Protein AF-A0A967BJG4-F1 (afdb_monomer_lite)

Secondary structure (DSSP, 8-state):
--HHHHHHHHHHHHHHHHHHHHHTTS-HHHHHHHHHHHHHHHHHHHHHSPP------S----S----

Radius of gyration: 21.89 Å; chains: 1; bounding box: 59×21×53 Å

Sequence (67 aa):
MNWILILLYALFFGFLTAYIAERKGYNSYSWFWLGILLGFIATGILIVQPSKTKQKPINDLPTTLNK

Structure (mmCIF, N/CA/C/O backbone):
data_AF-A0A967BJG4-F1
#
_entry.id   AF-A0A967BJG4-F1
#
loop_
_atom_site.group_PDB
_atom_site.id
_atom_site.type_symbol
_atom_site.label_atom_id
_atom_site.label_alt_id
_atom_site.label_comp_id
_atom_site.label_asym_id
_atom_site.label_entity_id
_atom_site.label_seq_id
_atom_site.pdbx_PDB_ins_code
_atom_site.Cartn_x
_atom_site.Cartn_y
_atom_site.Cartn_z
_atom_site.occupancy
_atom_site.B_iso_or_equiv
_atom_site.auth_seq_id
_atom_site.auth_comp_id
_atom_site.auth_asym_id
_atom_site.auth_atom_id
_atom_site.pdbx_PDB_model_num
ATOM 1 N N . MET A 1 1 ? 16.485 -4.216 -7.818 1.00 62.19 1 MET A N 1
ATOM 2 C CA . MET A 1 1 ? 15.309 -3.402 -7.445 1.00 62.19 1 MET A CA 1
ATOM 3 C C . MET A 1 1 ? 15.125 -3.541 -5.942 1.00 62.19 1 MET A C 1
ATOM 5 O O . MET A 1 1 ? 14.918 -4.658 -5.487 1.00 62.19 1 MET A O 1
ATOM 9 N N . ASN A 1 2 ? 15.324 -2.479 -5.158 1.00 72.44 2 ASN A N 1
ATOM 10 C CA . ASN A 1 2 ? 15.229 -2.567 -3.696 1.00 72.44 2 ASN A CA 1
ATOM 11 C C . ASN A 1 2 ? 13.755 -2.629 -3.275 1.00 72.44 2 ASN A C 1
ATOM 13 O O . ASN A 1 2 ? 13.149 -1.608 -2.963 1.00 72.44 2 ASN A O 1
ATOM 17 N N . TRP A 1 3 ? 13.191 -3.836 -3.255 1.00 74.25 3 TRP A N 1
ATOM 18 C CA . TRP A 1 3 ? 11.815 -4.113 -2.823 1.00 74.25 3 TRP A CA 1
ATOM 19 C C . TRP A 1 3 ? 11.513 -3.611 -1.401 1.00 74.25 3 TRP A C 1
ATOM 21 O O . TRP A 1 3 ? 10.382 -3.237 -1.110 1.00 74.25 3 TRP A O 1
ATOM 31 N N . ILE A 1 4 ? 12.542 -3.503 -0.551 1.00 84.62 4 ILE A N 1
ATOM 32 C CA . ILE A 1 4 ? 12.461 -2.891 0.784 1.00 84.62 4 ILE A CA 1
ATOM 33 C C . ILE A 1 4 ? 11.908 -1.459 0.734 1.00 84.62 4 ILE A C 1
ATOM 35 O O . ILE A 1 4 ? 11.089 -1.098 1.573 1.00 84.62 4 ILE A O 1
ATOM 39 N N . LEU A 1 5 ? 12.322 -0.644 -0.244 1.00 81.50 5 LEU A N 1
ATOM 40 C CA . LEU A 1 5 ? 11.902 0.761 -0.324 1.00 81.50 5 LEU A CA 1
ATOM 41 C C . LEU A 1 5 ? 10.419 0.874 -0.676 1.00 81.50 5 LEU A C 1
ATOM 43 O O . LEU A 1 5 ? 9.718 1.717 -0.130 1.00 81.50 5 LEU A O 1
ATOM 47 N N . ILE A 1 6 ? 9.950 -0.012 -1.554 1.00 79.00 6 ILE A N 1
ATOM 48 C CA . ILE A 1 6 ? 8.549 -0.115 -1.971 1.00 79.00 6 ILE A CA 1
ATOM 49 C C . ILE A 1 6 ? 7.671 -0.541 -0.798 1.00 79.00 6 ILE A C 1
ATOM 51 O O . ILE A 1 6 ? 6.641 0.082 -0.544 1.00 79.00 6 ILE A O 1
ATOM 55 N N . LEU A 1 7 ? 8.108 -1.555 -0.046 1.00 83.88 7 LEU A N 1
ATOM 56 C CA . LEU A 1 7 ? 7.384 -2.021 1.130 1.00 83.88 7 LEU A CA 1
ATOM 57 C C . LEU A 1 7 ? 7.293 -0.917 2.193 1.00 83.88 7 LEU A C 1
ATOM 59 O O . LEU A 1 7 ? 6.219 -0.681 2.738 1.00 83.88 7 LEU A O 1
ATOM 63 N N . LEU A 1 8 ? 8.396 -0.201 2.437 1.00 88.31 8 LEU A N 1
ATOM 64 C CA . LEU A 1 8 ? 8.450 0.888 3.411 1.00 88.31 8 LEU A CA 1
ATOM 65 C C . LEU A 1 8 ? 7.559 2.073 3.003 1.00 88.31 8 LEU A C 1
ATOM 67 O O . LEU A 1 8 ? 6.853 2.616 3.849 1.00 88.31 8 LEU A O 1
ATOM 71 N N . TYR A 1 9 ? 7.533 2.432 1.714 1.00 83.44 9 TYR A N 1
ATOM 72 C CA . TYR A 1 9 ? 6.647 3.477 1.186 1.00 83.44 9 TYR A CA 1
ATOM 73 C C . TYR A 1 9 ? 5.168 3.108 1.325 1.00 83.44 9 TYR A C 1
ATOM 75 O O . TYR A 1 9 ? 4.369 3.932 1.772 1.00 83.44 9 TYR A O 1
ATOM 83 N N . ALA A 1 10 ? 4.802 1.873 0.970 1.00 84.62 10 ALA A N 1
ATOM 84 C CA . ALA A 1 10 ? 3.428 1.396 1.091 1.00 84.62 10 ALA A CA 1
ATOM 85 C C . ALA A 1 10 ? 2.969 1.364 2.556 1.00 84.62 10 ALA A C 1
ATOM 87 O O . ALA A 1 10 ? 1.865 1.817 2.862 1.00 84.62 10 ALA A O 1
ATOM 88 N 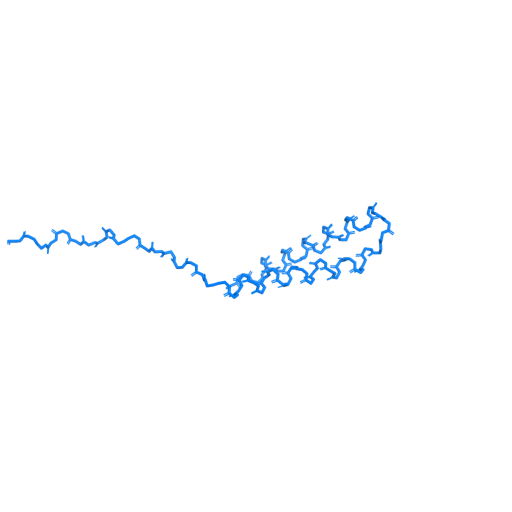N . LEU A 1 11 ? 3.830 0.903 3.473 1.00 88.25 11 LEU A N 1
ATOM 89 C CA . LEU A 1 11 ? 3.531 0.904 4.906 1.00 88.25 11 LEU A CA 1
ATOM 90 C C . LEU A 1 11 ? 3.377 2.330 5.446 1.00 88.25 11 LEU A C 1
ATOM 92 O O . LEU A 1 11 ? 2.435 2.603 6.186 1.00 88.25 11 LEU A O 1
ATOM 96 N N . PHE A 1 12 ? 4.270 3.242 5.053 1.00 89.88 12 PHE A N 1
ATOM 97 C CA . PHE A 1 12 ? 4.224 4.643 5.468 1.00 89.88 12 PHE A CA 1
ATOM 98 C C . PHE A 1 12 ? 2.909 5.312 5.044 1.00 89.88 12 PHE A C 1
ATOM 100 O O . PHE A 1 12 ? 2.237 5.928 5.870 1.00 89.88 12 PHE A O 1
ATOM 107 N N . PHE A 1 13 ? 2.489 5.125 3.789 1.00 87.12 13 PHE A N 1
ATOM 108 C CA . PHE A 1 13 ? 1.204 5.635 3.299 1.00 87.12 13 PHE A CA 1
ATOM 109 C C . PHE A 1 13 ? -0.000 4.957 3.960 1.00 87.12 13 PHE A C 1
ATOM 111 O O . PHE A 1 13 ? -0.976 5.639 4.280 1.00 87.12 13 PHE A O 1
ATOM 118 N N . GLY A 1 14 ? 0.067 3.647 4.209 1.00 89.31 14 GLY A N 1
ATOM 119 C CA . GLY A 1 14 ? -0.943 2.906 4.967 1.00 89.31 14 GLY A CA 1
ATOM 120 C C . GLY A 1 14 ? -1.162 3.495 6.362 1.00 89.31 14 GLY A C 1
ATOM 121 O O . GLY A 1 14 ? -2.284 3.868 6.708 1.00 89.31 14 GLY A O 1
ATOM 122 N N . PHE A 1 15 ? -0.086 3.655 7.138 1.00 90.75 15 PHE A N 1
ATOM 123 C CA . PHE A 1 15 ? -0.141 4.241 8.482 1.00 90.75 15 PHE A CA 1
ATOM 124 C C . PHE A 1 15 ? -0.582 5.705 8.469 1.00 90.75 15 PHE A C 1
ATOM 126 O O . PHE A 1 15 ? -1.406 6.094 9.294 1.00 90.75 15 PHE A O 1
ATOM 133 N N . LEU A 1 16 ? -0.092 6.510 7.521 1.00 91.19 16 LEU A N 1
ATOM 134 C CA . LEU A 1 16 ? -0.484 7.916 7.394 1.00 91.19 16 LEU A CA 1
ATOM 135 C C . LEU A 1 16 ? -1.989 8.054 7.122 1.00 91.19 16 LEU A C 1
ATOM 137 O O . LEU A 1 16 ? -2.667 8.880 7.731 1.00 91.19 16 LEU A O 1
ATOM 141 N N . THR A 1 17 ? -2.521 7.205 6.244 1.00 89.44 17 THR A N 1
ATOM 142 C CA . THR A 1 17 ? -3.944 7.196 5.886 1.00 89.44 17 THR A CA 1
ATOM 143 C C . THR A 1 17 ? -4.809 6.734 7.060 1.00 89.44 17 THR A C 1
ATOM 145 O O . THR A 1 17 ? -5.816 7.371 7.370 1.00 89.44 17 THR A O 1
ATOM 148 N N . ALA A 1 18 ? -4.389 5.677 7.761 1.00 91.00 18 ALA A N 1
ATOM 149 C CA . ALA A 1 18 ? -5.061 5.189 8.963 1.00 91.00 18 ALA A CA 1
ATOM 150 C C . ALA A 1 18 ? -5.075 6.244 10.080 1.00 91.00 18 ALA A C 1
ATOM 152 O O . ALA A 1 18 ? -6.116 6.466 10.691 1.00 91.00 18 ALA A O 1
ATOM 153 N N . TYR A 1 19 ? -3.960 6.951 10.285 1.00 90.94 19 TYR A N 1
ATOM 154 C CA . TYR A 1 19 ? -3.851 8.022 11.278 1.00 90.94 19 TYR A CA 1
ATOM 155 C C . TYR A 1 19 ? -4.816 9.181 10.989 1.00 90.94 19 TYR A C 1
ATOM 157 O O . TYR A 1 19 ? -5.502 9.672 11.886 1.00 90.94 19 TYR A O 1
ATOM 165 N N . ILE A 1 20 ? -4.922 9.609 9.727 1.00 90.19 20 ILE A N 1
ATOM 166 C CA . ILE A 1 20 ? -5.868 10.662 9.322 1.00 90.19 20 ILE A CA 1
ATOM 167 C C . ILE A 1 20 ? -7.320 10.194 9.498 1.00 90.19 20 ILE A C 1
ATOM 169 O O . ILE A 1 20 ? -8.176 10.982 9.908 1.00 90.19 20 ILE A O 1
ATOM 173 N N . ALA A 1 21 ? -7.606 8.928 9.194 1.00 91.00 21 ALA A N 1
ATOM 174 C CA . ALA A 1 21 ? -8.933 8.343 9.353 1.00 91.00 21 ALA A CA 1
ATOM 175 C C . ALA A 1 21 ? -9.350 8.256 10.828 1.00 91.00 21 ALA A C 1
ATOM 177 O O . ALA A 1 21 ? -10.462 8.665 11.166 1.00 91.00 21 ALA A O 1
ATOM 178 N N . GLU A 1 22 ? -8.437 7.824 11.701 1.00 91.00 22 GLU A N 1
ATOM 179 C CA . GLU A 1 22 ? -8.646 7.744 13.149 1.00 91.00 22 GLU A CA 1
ATOM 180 C C . GLU A 1 22 ? -8.994 9.114 13.737 1.00 91.00 22 GLU A C 1
ATOM 182 O O . GLU A 1 22 ? -9.981 9.266 14.455 1.00 91.00 22 GLU A O 1
ATOM 187 N N . ARG A 1 23 ? -8.248 10.154 13.341 1.00 90.94 23 ARG A N 1
ATOM 188 C CA . ARG A 1 23 ? -8.504 11.546 13.751 1.00 90.94 23 ARG A CA 1
ATOM 189 C C . ARG A 1 23 ? -9.883 12.059 13.339 1.00 90.94 23 ARG A C 1
ATOM 191 O O . ARG A 1 23 ? -10.403 12.972 13.973 1.00 90.94 23 ARG A O 1
ATOM 198 N N . LYS A 1 24 ? -10.458 11.505 12.274 1.00 88.12 24 LYS A N 1
ATOM 199 C CA . LYS A 1 24 ? -11.786 11.862 11.766 1.00 88.12 24 LYS A CA 1
ATOM 200 C C . LYS A 1 24 ? -12.905 10.965 12.313 1.00 88.12 24 LYS A C 1
ATOM 202 O O . LYS A 1 24 ? -14.056 11.178 11.948 1.00 88.12 24 LYS A O 1
ATOM 207 N N . GLY A 1 25 ? -12.587 9.985 13.163 1.00 89.88 25 GLY A N 1
ATOM 208 C CA . GLY A 1 25 ? -13.556 9.029 13.706 1.00 89.88 25 GLY A CA 1
ATOM 209 C C . GLY A 1 25 ? -13.969 7.923 12.727 1.00 89.88 25 GLY A C 1
ATOM 210 O O . GLY A 1 25 ? -14.979 7.260 12.952 1.00 89.88 25 GLY A O 1
ATOM 211 N N . TYR A 1 26 ? -13.220 7.715 11.638 1.00 90.25 26 TYR A N 1
ATOM 212 C CA . TYR A 1 26 ? -13.433 6.587 10.728 1.00 90.25 26 TYR A CA 1
ATOM 213 C C . TYR A 1 26 ? -12.667 5.344 11.193 1.00 90.25 26 TYR A C 1
ATOM 215 O O . TYR A 1 26 ? -11.718 5.423 11.967 1.00 90.25 26 TYR A O 1
ATOM 223 N N . ASN A 1 27 ? -13.055 4.178 10.671 1.00 88.38 27 ASN A N 1
ATOM 224 C CA . ASN A 1 27 ? -12.371 2.924 10.961 1.00 88.38 27 ASN A CA 1
ATOM 225 C C . ASN A 1 27 ? -10.967 2.904 10.329 1.00 88.38 27 ASN A C 1
ATOM 227 O O . ASN A 1 27 ? -10.818 2.783 9.107 1.00 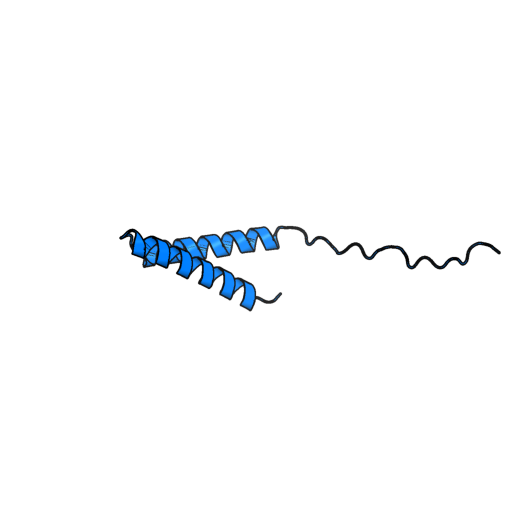88.38 27 ASN A O 1
ATOM 231 N N . SER A 1 28 ? -9.944 2.989 11.179 1.00 87.44 28 SER A N 1
ATOM 232 C CA . SER A 1 28 ? -8.534 3.010 10.790 1.00 87.44 28 SER A CA 1
ATOM 233 C C . SER A 1 28 ? -8.115 1.769 9.997 1.00 87.44 28 SER A C 1
ATOM 235 O O . SER A 1 28 ? -7.272 1.880 9.113 1.00 87.44 28 SER A O 1
ATOM 237 N N . TYR A 1 29 ? -8.722 0.601 10.246 1.00 88.12 29 TYR A N 1
ATOM 238 C CA . TYR A 1 29 ? -8.346 -0.655 9.585 1.00 88.12 29 TYR A CA 1
ATOM 239 C C . TYR A 1 29 ? -8.738 -0.674 8.099 1.00 88.12 29 TYR A C 1
ATOM 241 O O . TYR A 1 29 ? -7.940 -1.051 7.240 1.00 88.12 29 TYR A O 1
ATOM 249 N N . SER A 1 30 ? -9.944 -0.196 7.777 1.00 88.75 30 SER A N 1
ATOM 250 C CA . SER A 1 30 ? -10.404 -0.078 6.386 1.00 88.75 30 SER A CA 1
ATOM 251 C C . SER A 1 30 ? -9.596 0.966 5.613 1.00 88.75 30 SER A C 1
ATOM 253 O O . SER A 1 30 ? -9.239 0.751 4.455 1.00 88.75 30 SER A O 1
ATOM 255 N N . TRP A 1 31 ? -9.261 2.085 6.261 1.00 89.00 31 TRP A N 1
ATOM 256 C CA . TRP A 1 31 ? -8.465 3.150 5.647 1.00 89.00 31 TRP A CA 1
ATOM 257 C C . TRP A 1 31 ? -6.976 2.802 5.520 1.00 89.00 31 TRP A C 1
ATOM 259 O O . TRP A 1 31 ? -6.330 3.246 4.572 1.00 89.00 31 TRP A O 1
ATOM 269 N N . PHE A 1 32 ? -6.444 1.950 6.398 1.00 90.75 32 PHE A N 1
ATOM 270 C CA . PHE A 1 32 ? -5.105 1.374 6.26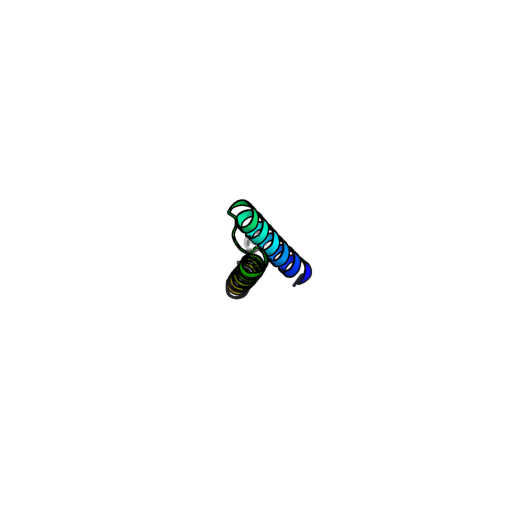4 1.00 90.75 32 PHE A CA 1
ATOM 271 C C . PHE A 1 32 ? -4.973 0.549 4.978 1.00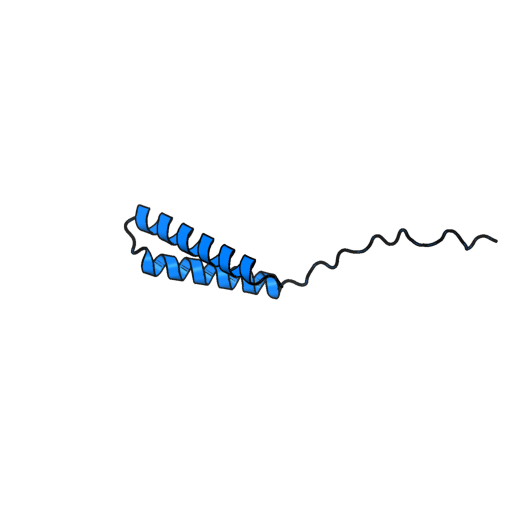 90.75 32 PHE A C 1
ATOM 273 O O . PHE A 1 32 ? -4.038 0.754 4.202 1.00 90.75 32 PHE A O 1
ATOM 280 N N . TRP A 1 33 ? -5.945 -0.332 4.711 1.00 88.00 33 TRP A N 1
ATOM 281 C CA . TRP A 1 33 ? -6.001 -1.121 3.474 1.00 88.00 33 TRP A CA 1
ATOM 282 C C . TRP A 1 33 ? -6.085 -0.238 2.223 1.00 88.00 33 TRP A C 1
ATOM 284 O O . TRP A 1 33 ? -5.425 -0.517 1.224 1.00 88.00 33 TRP A O 1
ATOM 294 N N . LEU A 1 34 ? -6.835 0.863 2.303 1.00 90.00 34 LEU A N 1
ATOM 295 C CA . LEU A 1 34 ? -6.924 1.883 1.253 1.00 90.00 34 LEU A CA 1
ATOM 296 C C . LEU A 1 34 ? -5.570 2.561 0.987 1.00 90.00 34 LEU A C 1
ATOM 298 O O . LEU A 1 34 ? -5.175 2.716 -0.168 1.00 90.00 34 LEU A O 1
ATOM 302 N N . GLY A 1 35 ? -4.833 2.915 2.043 1.00 89.38 35 GLY A N 1
ATOM 303 C CA . GLY A 1 35 ? -3.492 3.493 1.930 1.00 89.38 35 GLY A CA 1
ATOM 304 C C . GLY A 1 35 ? -2.462 2.518 1.346 1.00 89.38 35 GLY A C 1
ATOM 305 O O . GLY A 1 35 ? -1.668 2.910 0.489 1.00 89.38 35 GLY A O 1
ATOM 306 N N . ILE A 1 36 ? -2.509 1.237 1.734 1.00 87.62 36 ILE A N 1
ATOM 307 C CA . ILE A 1 36 ? -1.667 0.187 1.131 1.00 87.62 36 ILE A CA 1
ATOM 308 C C . ILE A 1 36 ? -1.987 0.020 -0.356 1.00 87.62 36 ILE A C 1
ATOM 310 O O . ILE A 1 36 ? -1.069 -0.027 -1.178 1.00 87.62 36 ILE A O 1
ATOM 314 N N . LEU A 1 37 ? -3.273 -0.039 -0.713 1.00 89.31 37 LEU A N 1
ATOM 315 C CA . LEU A 1 37 ? -3.713 -0.172 -2.101 1.00 89.31 37 LEU A CA 1
ATOM 316 C C . LEU A 1 37 ? -3.218 1.006 -2.953 1.00 89.31 37 LEU A C 1
ATOM 318 O O . LEU A 1 37 ? -2.704 0.803 -4.054 1.00 89.31 37 LEU A O 1
ATOM 322 N N . LEU A 1 38 ? -3.274 2.223 -2.408 1.00 87.94 38 LEU A N 1
ATOM 323 C CA . LEU A 1 38 ? -2.733 3.417 -3.053 1.00 87.94 38 LEU A CA 1
ATOM 324 C C . LEU A 1 38 ? -1.209 3.333 -3.252 1.00 87.94 38 LEU A C 1
ATOM 326 O O . LEU A 1 38 ? -0.715 3.634 -4.340 1.00 87.94 38 LEU A O 1
ATOM 330 N N . GLY A 1 39 ? -0.465 2.876 -2.239 1.00 85.50 39 GLY A N 1
ATOM 331 C CA . GLY A 1 39 ? 0.984 2.658 -2.337 1.00 85.50 39 GLY A CA 1
ATOM 332 C C . GLY A 1 39 ? 1.366 1.612 -3.392 1.00 85.50 39 GLY A C 1
ATOM 333 O O . GLY A 1 39 ? 2.359 1.775 -4.111 1.00 85.50 39 GLY A O 1
ATOM 334 N N . PHE A 1 40 ? 0.544 0.571 -3.544 1.00 85.75 40 PHE A N 1
ATOM 335 C CA . PHE A 1 40 ? 0.726 -0.451 -4.573 1.00 85.75 40 PHE A CA 1
ATOM 336 C C . PHE A 1 40 ? 0.509 0.116 -5.983 1.00 85.75 40 PHE A C 1
ATOM 338 O O . PHE A 1 40 ? 1.348 -0.087 -6.862 1.00 85.75 40 PHE A O 1
ATOM 345 N N . ILE A 1 41 ? -0.562 0.895 -6.189 1.00 88.19 41 ILE A N 1
ATOM 346 C CA . ILE A 1 41 ? -0.851 1.559 -7.472 1.00 88.19 41 ILE A CA 1
ATOM 347 C C . ILE A 1 41 ? 0.274 2.533 -7.845 1.00 88.19 41 ILE A C 1
ATOM 349 O O . ILE A 1 41 ? 0.762 2.498 -8.974 1.00 88.19 41 ILE A O 1
ATOM 353 N N . ALA A 1 42 ? 0.730 3.359 -6.900 1.00 84.38 42 ALA A N 1
ATOM 354 C CA . ALA A 1 42 ? 1.829 4.299 -7.126 1.00 84.38 42 ALA A CA 1
ATOM 355 C C . ALA A 1 42 ? 3.117 3.582 -7.568 1.00 84.38 42 ALA A C 1
ATOM 357 O O . ALA A 1 42 ? 3.789 4.020 -8.502 1.00 84.38 42 ALA A O 1
ATOM 358 N N . THR A 1 43 ? 3.425 2.4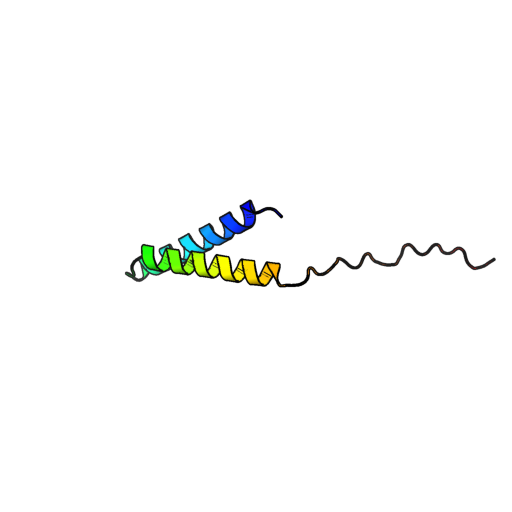42 -6.945 1.00 81.75 43 THR A N 1
ATOM 359 C CA . THR A 1 43 ? 4.566 1.603 -7.334 1.00 81.75 43 THR A CA 1
ATOM 360 C C . THR A 1 43 ? 4.381 1.014 -8.731 1.00 81.75 43 THR A C 1
ATOM 362 O O . THR A 1 43 ? 5.312 1.042 -9.533 1.00 81.75 43 THR A O 1
ATOM 365 N N . GLY A 1 44 ? 3.184 0.513 -9.047 1.00 84.31 44 GLY A N 1
ATOM 366 C CA . GLY A 1 44 ? 2.862 -0.007 -10.376 1.00 84.31 44 GLY A CA 1
ATOM 367 C C . GLY A 1 44 ? 3.079 1.036 -11.473 1.00 84.31 44 GLY A C 1
ATOM 368 O O . GLY A 1 44 ? 3.730 0.744 -12.474 1.00 84.31 44 GLY A O 1
ATOM 369 N N . ILE A 1 45 ? 2.630 2.275 -11.250 1.00 84.94 45 ILE A N 1
ATOM 370 C CA . ILE A 1 45 ? 2.861 3.395 -12.176 1.00 84.94 45 ILE A CA 1
ATOM 371 C C . ILE A 1 45 ? 4.362 3.644 -12.366 1.00 84.94 45 ILE A C 1
ATOM 373 O O . ILE A 1 45 ? 4.815 3.813 -13.495 1.00 84.94 45 ILE A O 1
ATOM 377 N N . LEU A 1 46 ? 5.143 3.619 -11.282 1.00 80.31 46 LEU A N 1
ATOM 378 C CA . LEU A 1 46 ? 6.590 3.835 -11.331 1.00 80.31 46 LEU A CA 1
ATOM 379 C C . LEU A 1 46 ? 7.330 2.735 -12.110 1.00 80.31 46 LEU A C 1
ATOM 381 O O . LEU A 1 46 ? 8.309 3.023 -12.790 1.00 80.31 46 LEU A O 1
ATOM 385 N N . ILE A 1 47 ? 6.863 1.486 -12.014 1.00 81.00 47 ILE A N 1
ATOM 386 C CA . ILE A 1 47 ? 7.415 0.344 -12.760 1.00 81.00 47 ILE A CA 1
ATOM 387 C C . ILE A 1 47 ? 7.085 0.454 -14.252 1.00 81.00 47 ILE A C 1
ATOM 389 O O . ILE A 1 47 ? 7.923 0.133 -15.093 1.00 81.00 47 ILE A O 1
ATOM 393 N N . VAL A 1 48 ? 5.871 0.899 -14.584 1.00 83.44 48 VAL A N 1
ATOM 394 C CA . VAL A 1 48 ? 5.436 1.096 -15.976 1.00 83.44 48 VAL A CA 1
ATOM 395 C C . VAL A 1 48 ? 6.135 2.301 -16.606 1.00 83.44 48 VAL A C 1
ATOM 397 O O . VAL A 1 48 ? 6.338 2.332 -17.821 1.00 83.44 48 VAL A O 1
ATOM 400 N N . GLN A 1 49 ? 6.522 3.292 -15.802 1.00 75.94 49 GLN A N 1
ATOM 401 C CA . GLN A 1 49 ? 7.204 4.471 -16.303 1.00 75.94 49 GLN A CA 1
ATOM 402 C C . GLN A 1 49 ? 8.596 4.085 -16.837 1.00 75.94 49 GLN A C 1
ATOM 404 O O . GLN A 1 49 ? 9.441 3.610 -16.075 1.00 75.94 49 GLN A O 1
ATOM 409 N N . PRO A 1 50 ? 8.876 4.299 -18.137 1.00 70.44 50 PRO A N 1
ATOM 410 C CA . PRO A 1 50 ? 10.176 3.973 -18.696 1.00 70.44 50 PRO A CA 1
ATOM 411 C C . PRO A 1 50 ? 11.236 4.812 -17.989 1.00 70.44 50 PRO A C 1
ATOM 413 O O . PRO A 1 50 ? 11.156 6.044 -17.942 1.00 70.44 50 PRO A O 1
ATOM 416 N N . SER A 1 51 ? 12.219 4.124 -17.406 1.00 68.06 51 SER A N 1
ATOM 417 C CA . SER A 1 51 ? 13.336 4.762 -16.723 1.00 68.06 51 SER A CA 1
ATOM 418 C C . SER A 1 51 ? 13.971 5.759 -17.682 1.00 68.06 51 SER A C 1
ATOM 420 O O . SER A 1 51 ? 14.358 5.394 -18.794 1.00 68.06 51 SER A O 1
ATOM 422 N N . LYS A 1 52 ? 14.070 7.029 -17.273 1.00 68.50 52 LYS A N 1
ATOM 423 C CA . LYS A 1 52 ? 14.834 8.016 -18.033 1.00 68.50 52 LYS A CA 1
ATOM 424 C C . LYS A 1 52 ? 16.288 7.569 -17.968 1.00 68.50 52 LYS A C 1
ATOM 426 O O . LYS A 1 52 ? 16.983 7.863 -16.997 1.00 68.50 52 LYS A O 1
ATOM 431 N N . THR A 1 53 ? 16.720 6.789 -18.960 1.00 58.84 53 THR A N 1
ATOM 432 C CA . THR A 1 53 ? 18.123 6.449 -19.181 1.00 58.84 53 THR A CA 1
ATOM 433 C C . THR A 1 53 ? 18.877 7.757 -19.080 1.00 58.84 53 THR A C 1
ATOM 435 O O . THR A 1 53 ? 18.620 8.668 -19.868 1.00 58.84 53 THR A O 1
ATOM 438 N N . LYS A 1 54 ? 19.729 7.888 -18.055 1.00 57.50 54 LYS A N 1
ATOM 439 C CA . LYS A 1 54 ? 20.641 9.020 -17.947 1.00 57.50 54 LYS A CA 1
ATOM 440 C C . LYS A 1 54 ? 21.350 9.091 -19.292 1.00 57.50 54 LYS A C 1
ATOM 442 O O . LYS A 1 54 ? 22.130 8.194 -19.603 1.00 57.50 54 LYS A O 1
ATOM 447 N N . GLN A 1 55 ? 21.020 10.088 -20.112 1.00 55.09 55 GLN A N 1
ATOM 448 C CA . GLN A 1 55 ? 21.798 10.380 -21.302 1.00 55.09 55 GLN A CA 1
ATOM 449 C C . GLN A 1 55 ? 23.198 10.666 -20.776 1.00 55.09 55 GLN A C 1
ATOM 451 O O . GLN A 1 55 ? 23.425 11.678 -20.113 1.00 55.0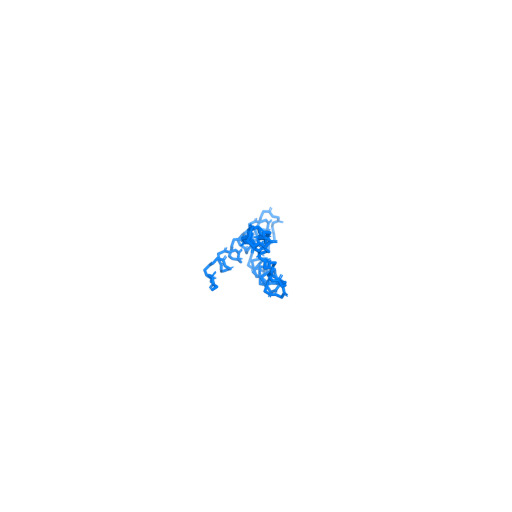9 55 GLN A O 1
ATOM 456 N N . LYS A 1 56 ? 24.104 9.703 -20.959 1.00 56.16 56 LYS A N 1
ATOM 457 C CA . LYS A 1 56 ? 25.524 9.921 -20.739 1.00 56.16 56 LYS A CA 1
ATOM 458 C C . LYS A 1 56 ? 25.877 11.099 -21.657 1.00 56.16 56 LYS A C 1
ATOM 460 O O . LYS A 1 56 ? 25.627 10.972 -22.857 1.00 56.16 56 LYS A O 1
ATOM 465 N N . PRO A 1 57 ? 26.344 12.247 -21.136 1.00 56.81 57 PRO A N 1
ATOM 466 C CA . PRO A 1 57 ? 26.707 13.364 -21.992 1.00 56.81 57 PRO A CA 1
ATOM 467 C C . PRO A 1 57 ? 27.758 12.869 -22.988 1.00 56.81 57 PRO A C 1
ATOM 469 O O . PRO A 1 57 ? 28.785 12.317 -22.596 1.00 56.81 57 PRO A O 1
ATOM 472 N N . ILE A 1 58 ? 27.455 13.001 -24.279 1.00 63.41 58 ILE A N 1
ATOM 473 C CA . ILE A 1 58 ? 28.327 12.640 -25.402 1.00 63.41 58 ILE A CA 1
ATOM 474 C C . ILE A 1 58 ? 29.391 13.741 -25.519 1.00 63.41 58 ILE A C 1
ATOM 476 O O . ILE A 1 58 ? 29.424 14.484 -26.489 1.00 63.41 58 ILE A O 1
ATOM 480 N N . ASN A 1 59 ? 30.227 13.901 -24.493 1.00 64.88 59 ASN A N 1
ATOM 481 C CA . ASN A 1 59 ? 31.366 14.824 -24.526 1.00 64.88 59 ASN A CA 1
ATOM 482 C C . ASN A 1 59 ? 32.710 14.072 -24.542 1.00 64.88 59 ASN A C 1
ATOM 484 O O . ASN A 1 59 ? 33.759 14.702 -24.532 1.00 64.88 59 ASN A O 1
ATOM 488 N N . ASP A 1 60 ? 32.682 12.738 -24.645 1.00 63.19 60 ASP A N 1
ATOM 489 C CA . ASP A 1 60 ? 33.875 11.886 -24.743 1.00 63.19 60 ASP A CA 1
ATOM 490 C C . ASP A 1 60 ? 34.314 11.634 -26.208 1.00 63.19 60 ASP A C 1
ATOM 492 O O . ASP A 1 60 ? 35.042 10.679 -26.471 1.00 63.19 60 ASP A O 1
ATOM 496 N N . LEU A 1 61 ? 33.859 12.429 -27.190 1.00 67.94 61 LEU A N 1
ATOM 497 C CA . LEU A 1 61 ? 34.376 12.347 -28.566 1.00 67.94 61 LEU A CA 1
ATOM 498 C C . LEU A 1 61 ? 35.833 12.845 -28.564 1.00 67.94 61 LEU A C 1
ATOM 500 O O . LEU A 1 61 ? 36.048 14.031 -28.306 1.00 67.94 61 LEU A O 1
ATOM 504 N N . PRO A 1 62 ? 36.844 11.995 -28.834 1.00 57.59 62 PRO A N 1
ATOM 505 C CA . PRO A 1 62 ? 38.214 12.470 -28.919 1.00 57.59 62 PRO A CA 1
ATOM 506 C C . PRO A 1 62 ? 38.333 13.436 -30.100 1.00 57.59 62 PRO A C 1
ATOM 508 O O . PRO A 1 62 ? 37.945 13.116 -31.224 1.00 57.59 62 PRO A O 1
ATOM 511 N N . THR A 1 63 ? 38.903 14.613 -29.843 1.00 61.97 63 THR A N 1
ATOM 512 C CA . THR A 1 63 ? 39.322 15.640 -30.813 1.00 61.97 63 THR A CA 1
ATOM 513 C C . THR A 1 63 ? 40.463 15.138 -31.720 1.00 61.97 63 THR A C 1
ATOM 515 O O . THR A 1 63 ? 41.464 15.814 -31.927 1.00 61.97 63 THR A O 1
ATOM 518 N N . THR A 1 64 ? 40.357 13.920 -32.250 1.00 63.34 64 THR A N 1
ATOM 519 C CA . THR A 1 64 ? 41.339 13.283 -33.132 1.00 63.34 64 THR A CA 1
ATOM 520 C C . THR A 1 64 ? 40.715 13.041 -34.503 1.00 63.34 64 THR A C 1
ATOM 522 O O . THR A 1 64 ? 40.592 11.907 -34.955 1.00 63.34 64 THR A O 1
ATOM 525 N N . LEU A 1 65 ? 40.290 14.116 -35.165 1.00 66.81 65 LEU A N 1
ATOM 526 C CA . LEU A 1 65 ? 40.090 14.116 -36.617 1.00 66.81 65 LEU A CA 1
ATOM 527 C C . LEU A 1 65 ? 40.344 15.511 -37.208 1.00 66.81 65 LEU A C 1
ATOM 529 O O . LEU A 1 65 ? 39.525 16.067 -37.932 1.00 66.81 65 LEU A O 1
ATOM 533 N N . ASN A 1 66 ? 41.497 16.090 -36.884 1.00 53.44 66 ASN A N 1
ATOM 534 C CA . ASN A 1 66 ? 42.112 17.086 -37.751 1.00 53.44 66 ASN A CA 1
ATOM 535 C C . ASN A 1 66 ? 43.614 16.788 -37.797 1.00 53.44 66 ASN A C 1
ATOM 537 O O . ASN A 1 66 ? 44.364 17.147 -36.891 1.00 53.44 66 ASN A O 1
ATOM 541 N N . LYS A 1 67 ? 43.983 15.980 -38.790 1.00 47.00 67 LYS A N 1
ATOM 542 C CA . LYS A 1 67 ? 45.350 15.740 -39.242 1.00 47.00 67 LYS A CA 1
ATOM 543 C C . LYS A 1 67 ? 45.487 16.426 -40.592 1.00 47.00 67 LYS A C 1
ATOM 545 O O . LYS A 1 67 ? 44.494 16.348 -41.351 1.00 47.00 67 LYS A O 1
#

pLDDT: mean 79.32, std 12.42, range [47.0, 91.19]

Foldseek 3Di:
DPVVVLVVQLQVQLQVQLVVCVVVVHHSVVRSVVSSVVSVVVVVVVVVPPPPPPPPPPPPPPPPPDD